Protein AF-A0A7Y2TFP7-F1 (afdb_monomer)

Solvent-accessible surface area (backbone atoms only — not comparable to full-atom values): 4482 Å² total; per-residue (Å²): 136,64,49,74,71,67,64,42,46,39,58,54,45,73,74,66,53,89,88,60,70,89,88,62,45,67,34,30,66,34,76,96,49,66,31,67,62,69,38,82,52,89,74,58,70,76,82,66,37,62,70,60,51,50,54,51,50,57,47,50,29,66,78,67,71,52,81,83,96,123

pLDDT: mean 95.29, std 3.38, range [79.0, 98.56]

Foldseek 3Di:
DQDPVNQCVQVVCLVPPPPDDVPWDWAAPPDVRPDHDIDTDDDDPVNVPPVVVVVVVVVCCVVVVDDDPD

Nearest PDB structures (foldseek):
  8xw0-assembly1_A  TM=2.877E-01  e=5.216E+00  Arabidopsis thaliana
  8kg6-assembly1_K  TM=2.148E-01  e=6.001E+00  Saccharomyces cerevisiae S288C

Mean predicted aligned error: 3.25 Å

Radius of gyration: 15.58 Å; Cα contacts (8 Å, |Δi|>4): 54; chains: 1; bounding box: 37×26×35 Å

Structure (mmCIF, N/CA/C/O backbone):
data_AF-A0A7Y2TFP7-F1
#
_entry.id   AF-A0A7Y2TFP7-F1
#
loop_
_atom_site.group_PDB
_atom_site.id
_atom_site.type_symbol
_atom_site.label_atom_id
_atom_site.label_alt_id
_atom_site.label_comp_id
_atom_site.label_asym_id
_atom_site.label_entity_id
_atom_site.label_seq_id
_atom_site.pdbx_PDB_ins_code
_atom_site.Cartn_x
_atom_site.Cartn_y
_atom_site.Cartn_z
_atom_site.occupancy
_atom_site.B_iso_or_equiv
_atom_site.auth_seq_id
_atom_site.auth_comp_id
_atom_site.auth_as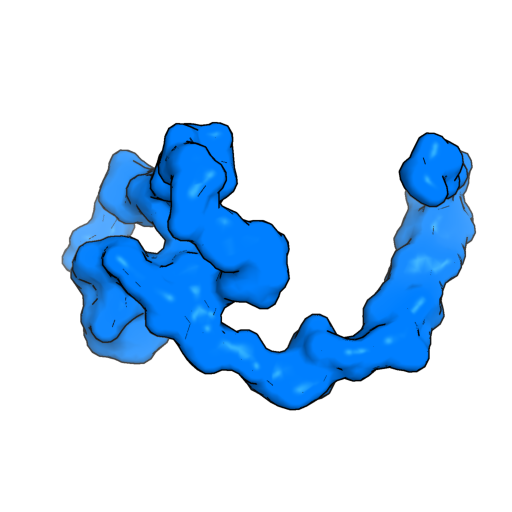ym_id
_atom_site.auth_atom_id
_atom_site.pdbx_PDB_model_num
ATOM 1 N N . VAL A 1 1 ? 13.753 10.446 -15.082 1.00 80.94 1 VAL A N 1
ATOM 2 C CA . VAL A 1 1 ? 12.427 11.070 -14.859 1.00 80.94 1 VAL A CA 1
ATOM 3 C C . VAL A 1 1 ? 11.372 9.982 -1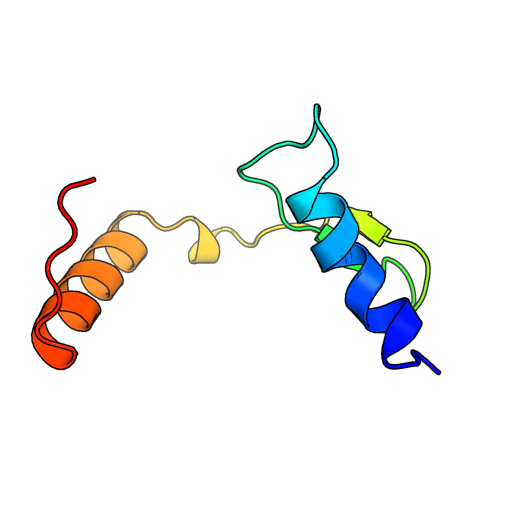4.820 1.00 80.94 1 VAL A C 1
ATOM 5 O O . VAL A 1 1 ? 11.441 9.073 -15.643 1.00 80.94 1 VAL A O 1
ATOM 8 N N . GLN A 1 2 ? 10.448 10.067 -13.865 1.00 87.75 2 GLN A N 1
ATOM 9 C CA . GLN A 1 2 ? 9.222 9.273 -13.838 1.00 87.75 2 GLN A CA 1
ATOM 10 C C . GLN A 1 2 ? 8.124 10.119 -14.492 1.00 87.75 2 GLN A C 1
ATOM 12 O O . GLN A 1 2 ? 7.806 11.185 -13.971 1.00 87.75 2 GLN A O 1
ATOM 17 N N . SER A 1 3 ? 7.616 9.720 -15.661 1.00 95.31 3 SER A N 1
ATOM 18 C CA . SER A 1 3 ? 6.467 10.405 -16.270 1.00 95.31 3 SER A CA 1
ATOM 19 C C . SER A 1 3 ? 5.187 10.055 -15.508 1.00 95.31 3 SER A C 1
ATOM 21 O O . SER A 1 3 ? 5.163 9.069 -14.774 1.00 95.31 3 SER A O 1
ATOM 23 N N . ALA A 1 4 ? 4.114 10.824 -15.707 1.00 95.69 4 ALA A N 1
ATOM 24 C CA . ALA A 1 4 ? 2.806 10.494 -15.135 1.00 95.69 4 ALA A CA 1
ATOM 25 C C . ALA A 1 4 ? 2.344 9.081 -15.541 1.00 95.69 4 ALA A C 1
ATOM 27 O O . ALA A 1 4 ? 1.937 8.301 -14.688 1.00 95.69 4 ALA A O 1
ATOM 28 N N . GLU A 1 5 ? 2.508 8.726 -16.820 1.00 96.12 5 GLU A N 1
ATOM 29 C CA . GLU A 1 5 ? 2.205 7.392 -17.355 1.00 96.12 5 GLU A CA 1
ATOM 30 C C . GLU A 1 5 ? 2.950 6.282 -16.602 1.00 96.12 5 GLU A C 1
ATOM 32 O O . GLU A 1 5 ? 2.336 5.373 -16.053 1.00 96.12 5 GLU A O 1
ATOM 37 N N . LYS A 1 6 ? 4.279 6.379 -16.501 1.00 95.06 6 LYS A N 1
ATOM 38 C CA . LYS A 1 6 ? 5.078 5.361 -15.809 1.00 95.06 6 LYS A CA 1
ATOM 39 C C . LYS A 1 6 ? 4.840 5.362 -14.292 1.00 95.06 6 LYS A C 1
ATOM 41 O O . LYS A 1 6 ? 4.955 4.321 -13.651 1.00 95.06 6 LYS A O 1
ATOM 46 N N . GLY A 1 7 ? 4.483 6.510 -13.715 1.00 94.88 7 GLY A N 1
ATOM 47 C CA . GLY A 1 7 ? 4.059 6.630 -12.319 1.00 94.88 7 GLY A CA 1
ATOM 48 C C . GLY A 1 7 ? 2.742 5.909 -12.016 1.00 94.88 7 GLY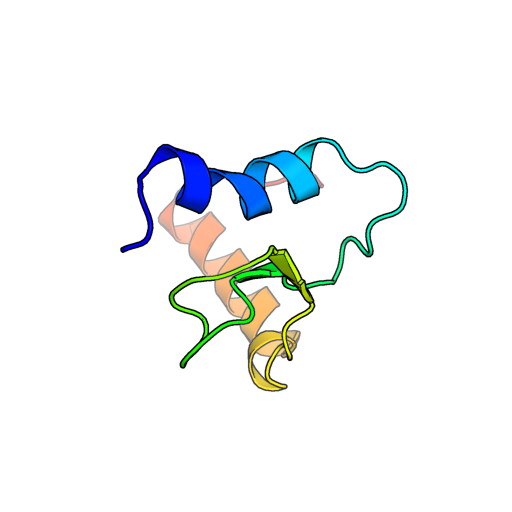 A C 1
ATOM 49 O O . GLY A 1 7 ? 2.536 5.507 -10.874 1.00 94.88 7 GLY A O 1
ATOM 50 N N . ALA A 1 8 ? 1.890 5.686 -13.021 1.00 96.88 8 ALA A N 1
ATOM 51 C CA . ALA A 1 8 ? 0.631 4.956 -12.878 1.00 96.88 8 ALA A CA 1
ATOM 52 C C . ALA A 1 8 ? 0.801 3.425 -12.904 1.00 96.88 8 ALA A C 1
ATOM 54 O O . ALA A 1 8 ? -0.107 2.703 -12.495 1.00 96.88 8 ALA A O 1
ATOM 55 N N . TYR A 1 9 ? 1.955 2.902 -13.339 1.00 96.56 9 TYR A N 1
ATOM 56 C CA . TYR A 1 9 ? 2.166 1.454 -13.480 1.00 96.56 9 TYR A CA 1
ATOM 57 C C . TYR A 1 9 ? 1.950 0.645 -12.188 1.00 96.56 9 TYR A C 1
ATOM 59 O O . TYR A 1 9 ? 1.289 -0.390 -12.278 1.00 96.56 9 TYR A O 1
ATOM 67 N N . P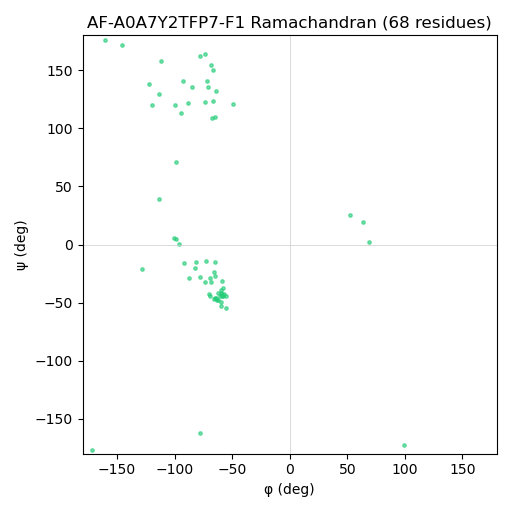RO A 1 10 ? 2.416 1.071 -10.991 1.00 96.94 10 PRO A N 1
ATOM 68 C CA . PRO A 1 10 ? 2.122 0.341 -9.757 1.00 96.94 10 PRO A CA 1
ATOM 69 C C . PRO A 1 10 ? 0.621 0.245 -9.470 1.00 96.94 10 PRO A C 1
ATOM 71 O O . PRO A 1 10 ? 0.144 -0.801 -9.049 1.00 96.94 10 PRO A O 1
ATOM 74 N N . GLN A 1 11 ? -0.135 1.315 -9.737 1.00 96.88 11 GLN A N 1
ATOM 75 C CA . GLN A 1 11 ? -1.581 1.344 -9.507 1.00 96.88 11 GLN A CA 1
ATOM 76 C C . GLN A 1 11 ? -2.316 0.421 -10.479 1.00 96.88 11 GLN A C 1
ATOM 78 O O . GLN A 1 11 ? -3.175 -0.347 -10.054 1.00 96.88 11 GLN A O 1
ATOM 83 N N . LEU A 1 12 ? -1.951 0.458 -11.766 1.00 97.00 12 LEU A N 1
ATOM 84 C CA . LEU A 1 12 ? -2.530 -0.425 -12.777 1.00 97.00 12 LEU A CA 1
ATOM 85 C C . LEU A 1 12 ? -2.260 -1.897 -12.443 1.00 97.00 12 LEU A C 1
ATOM 87 O O . LEU A 1 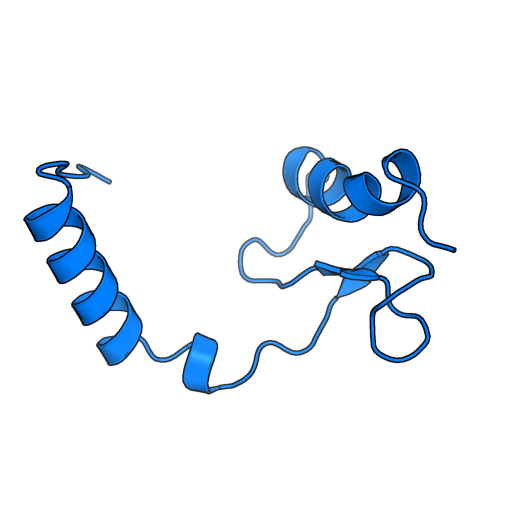12 ? -3.180 -2.708 -12.505 1.00 97.00 12 LEU A O 1
ATOM 91 N N . MET A 1 13 ? -1.030 -2.227 -12.038 1.00 96.62 13 MET A N 1
ATOM 92 C CA . MET A 1 13 ? -0.666 -3.573 -11.594 1.00 96.62 13 MET A CA 1
ATOM 93 C C . MET A 1 13 ? -1.504 -4.004 -10.381 1.00 96.62 13 MET A C 1
ATOM 95 O O . MET A 1 13 ? -2.177 -5.026 -10.459 1.00 96.62 13 MET A O 1
ATOM 99 N N . CYS A 1 14 ? -1.553 -3.209 -9.306 1.00 97.00 14 CYS A N 1
ATOM 100 C CA . CYS A 1 14 ? -2.359 -3.531 -8.120 1.00 97.00 14 CYS A CA 1
ATOM 101 C C . CYS A 1 14 ? -3.855 -3.703 -8.422 1.00 97.00 14 CYS A C 1
ATOM 103 O O . CYS A 1 14 ? -4.524 -4.478 -7.747 1.00 97.00 14 CYS A O 1
ATOM 105 N N . ALA A 1 15 ? -4.384 -2.983 -9.413 1.00 96.62 15 ALA A N 1
ATOM 106 C CA . ALA A 1 15 ? -5.795 -3.048 -9.777 1.00 96.62 15 ALA A CA 1
ATOM 107 C C . ALA A 1 15 ? -6.156 -4.235 -10.687 1.00 96.62 15 ALA A C 1
ATOM 109 O O . ALA A 1 15 ? -7.336 -4.563 -10.795 1.00 96.62 15 ALA A O 1
ATOM 110 N N . THR A 1 16 ? -5.186 -4.841 -11.382 1.00 96.50 16 THR A N 1
ATOM 111 C CA . THR A 1 16 ? -5.468 -5.797 -12.473 1.00 96.50 16 THR A CA 1
ATOM 112 C C . THR A 1 16 ? -4.746 -7.136 -12.357 1.00 96.50 16 THR A C 1
ATOM 114 O O . THR A 1 16 ? -5.205 -8.114 -12.945 1.00 96.50 16 THR A O 1
ATOM 117 N N . GLU A 1 17 ? -3.649 -7.216 -11.604 1.00 96.12 17 GLU A N 1
ATOM 118 C CA . GLU A 1 17 ? -2.886 -8.451 -11.436 1.00 96.12 17 GLU A CA 1
ATOM 119 C C . GLU A 1 17 ? -3.634 -9.427 -10.517 1.00 96.12 17 GLU A C 1
ATOM 121 O O . GLU A 1 17 ? -3.937 -9.121 -9.364 1.00 96.12 17 GLU A O 1
ATOM 126 N N . VAL A 1 18 ? -3.921 -10.627 -11.024 1.00 95.25 18 VAL A N 1
ATOM 127 C CA . VAL A 1 18 ? -4.811 -11.594 -10.354 1.00 95.25 18 VAL A CA 1
ATOM 128 C C . VAL A 1 18 ? -4.149 -12.242 -9.134 1.00 95.25 18 VAL A C 1
ATOM 130 O O . VAL A 1 18 ? -4.824 -12.562 -8.159 1.00 95.25 18 VAL A O 1
ATOM 133 N N . ASN A 1 19 ? -2.828 -12.428 -9.170 1.00 93.19 19 ASN A N 1
ATOM 134 C CA . ASN A 1 19 ? -2.081 -13.203 -8.173 1.00 93.19 19 ASN A CA 1
ATOM 135 C C . ASN A 1 19 ? -1.132 -12.331 -7.338 1.00 93.19 19 ASN A C 1
ATOM 137 O O . ASN A 1 19 ? 0.000 -12.724 -7.051 1.00 93.19 19 ASN A O 1
ATOM 141 N N . LEU A 1 20 ? -1.577 -11.129 -6.974 1.00 95.12 20 LEU A N 1
ATOM 142 C CA . LEU A 1 20 ? -0.803 -10.196 -6.160 1.00 95.12 20 LEU A CA 1
ATOM 143 C C . LEU A 1 20 ? -1.124 -10.360 -4.666 1.00 95.12 20 LEU A C 1
ATOM 145 O O . LEU A 1 20 ? -2.288 -10.526 -4.292 1.00 95.12 20 LEU A O 1
ATOM 149 N N . ASP A 1 21 ? -0.109 -10.266 -3.801 1.00 95.44 21 ASP A N 1
ATOM 150 C CA . ASP A 1 21 ? -0.322 -10.214 -2.350 1.00 95.44 21 ASP A CA 1
ATOM 151 C C . ASP A 1 21 ? -1.065 -8.920 -1.992 1.00 95.44 21 ASP A C 1
ATOM 153 O O . ASP A 1 21 ? -0.514 -7.821 -2.050 1.00 95.44 21 ASP A O 1
ATOM 157 N N . GLN A 1 22 ? -2.330 -9.067 -1.596 1.00 93.19 22 GLN A N 1
ATOM 158 C CA . GLN A 1 22 ? -3.229 -7.961 -1.253 1.00 93.19 22 GLN A CA 1
ATOM 159 C C . GLN A 1 22 ? -2.774 -7.172 -0.014 1.00 93.19 22 GLN A C 1
ATOM 161 O O . GLN A 1 22 ? -3.259 -6.070 0.230 1.00 93.19 22 GLN A O 1
ATOM 166 N N . SER A 1 23 ? -1.847 -7.717 0.777 1.00 92.94 23 SER A N 1
ATOM 167 C CA . SER A 1 23 ? -1.233 -7.038 1.922 1.00 92.94 23 SER A CA 1
ATOM 168 C C . SER A 1 23 ? 0.117 -6.383 1.594 1.00 92.94 23 SER A C 1
ATOM 170 O O . SER A 1 23 ? 0.754 -5.790 2.475 1.00 92.94 23 SER A O 1
ATOM 172 N N . GLY A 1 24 ? 0.567 -6.498 0.341 1.00 95.00 24 GLY A N 1
ATOM 173 C CA . GLY A 1 24 ? 1.842 -5.989 -0.144 1.00 95.00 24 GLY A CA 1
ATOM 174 C C . GLY A 1 24 ? 1.849 -4.482 -0.416 1.00 95.00 24 GLY A C 1
ATOM 175 O O . GLY A 1 24 ? 0.818 -3.832 -0.569 1.00 95.00 24 GLY A O 1
ATOM 176 N N . PHE A 1 25 ? 3.055 -3.918 -0.504 1.00 96.69 25 PHE A N 1
ATOM 177 C CA . PHE A 1 25 ? 3.288 -2.530 -0.903 1.00 96.69 25 PHE A CA 1
ATOM 178 C C . PHE A 1 25 ? 4.157 -2.515 -2.154 1.00 96.69 25 PHE A C 1
ATOM 180 O O . PHE A 1 25 ? 5.273 -3.028 -2.122 1.00 96.69 25 PHE A O 1
ATOM 187 N N . TYR A 1 26 ? 3.650 -1.950 -3.249 1.00 97.19 26 TYR A N 1
ATOM 188 C CA . TYR A 1 26 ? 4.280 -2.033 -4.566 1.00 97.19 26 TYR A CA 1
ATOM 189 C C . TYR A 1 26 ? 4.567 -0.648 -5.138 1.00 97.19 26 TYR A C 1
ATOM 191 O O . TYR A 1 26 ? 3.747 0.265 -5.039 1.00 97.19 26 TYR A O 1
ATOM 199 N N . GLY A 1 27 ? 5.738 -0.487 -5.749 1.00 96.94 27 GLY A N 1
ATOM 200 C CA . GLY A 1 27 ? 6.196 0.794 -6.277 1.00 96.94 27 GLY A CA 1
ATOM 201 C C . GLY A 1 27 ? 7.482 0.676 -7.099 1.00 96.94 27 GLY A C 1
ATOM 202 O O . GLY A 1 27 ? 7.961 -0.432 -7.345 1.00 96.94 27 GLY A O 1
ATOM 203 N N . PRO A 1 28 ? 8.030 1.802 -7.587 1.00 96.62 28 PRO A N 1
ATOM 204 C CA . PRO A 1 28 ? 9.276 1.809 -8.348 1.00 96.62 28 PRO A CA 1
ATOM 205 C C . PRO A 1 28 ? 10.461 1.334 -7.496 1.00 96.62 28 PRO A C 1
ATOM 207 O O . PRO A 1 28 ? 10.685 1.843 -6.406 1.00 96.62 28 PRO A O 1
ATOM 210 N N . THR A 1 29 ? 11.277 0.415 -8.009 1.00 96.44 29 THR A N 1
ATOM 211 C CA . THR A 1 29 ? 12.381 -0.230 -7.257 1.00 96.44 29 THR A CA 1
ATOM 212 C C . THR A 1 29 ? 13.771 0.358 -7.519 1.00 96.44 29 THR A C 1
ATOM 214 O O . THR A 1 29 ? 14.778 -0.156 -7.035 1.00 96.44 29 THR A O 1
ATOM 217 N N . GLY A 1 30 ? 13.863 1.435 -8.301 1.00 93.56 30 GLY A N 1
ATOM 218 C CA . GLY A 1 30 ? 15.118 2.133 -8.571 1.00 93.56 30 GLY A CA 1
ATOM 219 C C . GLY A 1 30 ? 15.557 3.045 -7.423 1.00 93.56 30 GLY A C 1
ATOM 220 O O . GLY A 1 30 ? 15.101 2.939 -6.287 1.00 93.56 30 GLY A O 1
ATOM 221 N N . ARG A 1 31 ? 16.470 3.977 -7.727 1.00 93.94 31 ARG A N 1
ATOM 222 C CA . ARG A 1 31 ? 17.108 4.854 -6.730 1.00 93.94 31 ARG A CA 1
ATOM 223 C C . ARG A 1 31 ? 16.078 5.509 -5.802 1.00 93.94 31 ARG A C 1
ATOM 225 O O . ARG A 1 31 ? 15.212 6.246 -6.270 1.00 93.94 31 ARG A O 1
ATOM 232 N N . SER A 1 32 ? 16.214 5.249 -4.500 1.00 93.44 32 SER A N 1
ATOM 233 C CA . SER A 1 32 ? 15.345 5.778 -3.436 1.00 93.44 32 SER A CA 1
ATOM 234 C C . SER A 1 32 ? 13.843 5.543 -3.660 1.00 93.44 32 SER A C 1
ATOM 236 O O . SER A 1 32 ? 13.024 6.311 -3.165 1.00 93.44 32 SER A O 1
ATOM 238 N N . ASN A 1 33 ? 13.476 4.507 -4.417 1.00 94.38 33 ASN A N 1
ATOM 239 C CA . ASN A 1 33 ? 12.106 4.192 -4.830 1.00 94.38 33 ASN A CA 1
ATOM 240 C C . ASN A 1 33 ? 11.429 5.253 -5.729 1.00 94.38 33 ASN A C 1
ATOM 242 O O . ASN A 1 33 ? 10.206 5.306 -5.831 1.00 94.38 33 ASN A O 1
ATOM 246 N N . TRP A 1 34 ? 12.195 6.136 -6.384 1.00 92.94 34 TRP A N 1
ATOM 247 C CA . TRP A 1 34 ? 11.631 7.240 -7.185 1.00 92.94 34 TRP A CA 1
ATOM 248 C C . TRP A 1 34 ? 11.323 6.880 -8.642 1.00 92.94 34 TRP A C 1
ATOM 250 O O . TRP A 1 34 ? 10.469 7.493 -9.280 1.00 92.94 34 TRP A O 1
ATOM 260 N N . VAL A 1 35 ? 12.0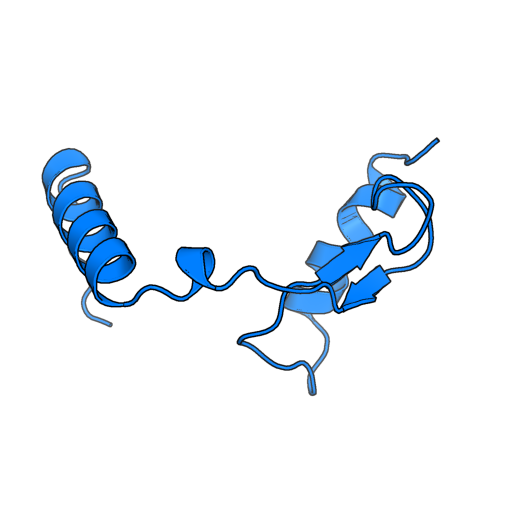63 5.932 -9.210 1.00 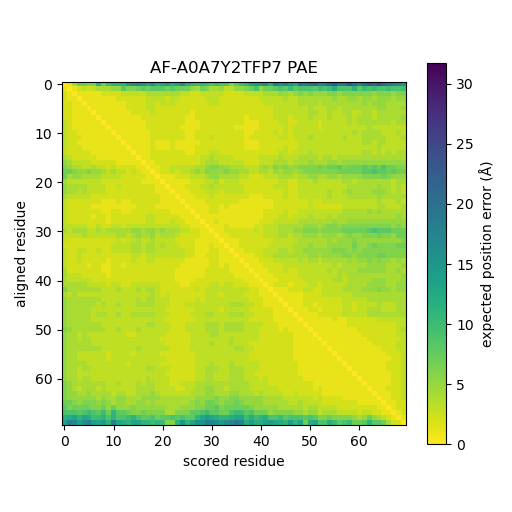95.12 35 VAL A N 1
ATOM 261 C CA . VAL A 1 35 ? 12.031 5.583 -10.639 1.00 95.12 35 VAL A CA 1
ATOM 262 C C . VAL A 1 35 ? 12.255 4.085 -10.814 1.00 95.12 35 VAL A C 1
ATOM 264 O O . VAL A 1 35 ? 12.650 3.412 -9.870 1.00 95.12 35 VAL A O 1
ATOM 267 N N . GLY A 1 36 ? 12.081 3.571 -12.031 1.00 94.19 36 GLY A N 1
ATOM 268 C CA . GLY A 1 36 ? 12.395 2.180 -12.366 1.00 94.19 36 GLY A CA 1
ATOM 269 C C . GLY A 1 36 ? 11.167 1.263 -12.385 1.00 94.19 36 GLY A C 1
ATOM 270 O O . GLY A 1 36 ? 10.040 1.759 -12.324 1.00 94.19 36 GLY A O 1
ATOM 271 N N . PRO A 1 37 ? 11.381 -0.055 -12.537 1.00 95.44 37 PRO A N 1
ATOM 272 C CA . PRO A 1 37 ? 10.302 -1.031 -12.649 1.00 95.44 37 PRO A CA 1
ATOM 273 C C . PRO A 1 37 ? 9.532 -1.184 -11.335 1.00 95.44 37 PRO A C 1
ATOM 275 O O . PRO A 1 37 ? 10.078 -0.951 -10.253 1.00 95.44 37 PRO A O 1
ATOM 278 N N . VAL A 1 38 ? 8.269 -1.598 -11.446 1.00 96.62 38 VAL A N 1
ATOM 279 C CA . VAL A 1 38 ? 7.400 -1.878 -10.298 1.00 96.62 38 VAL A CA 1
ATOM 280 C C . VAL A 1 38 ? 7.857 -3.158 -9.603 1.00 96.62 38 VAL A C 1
ATOM 282 O O . VAL A 1 38 ? 8.130 -4.158 -10.263 1.00 96.62 38 VAL A O 1
ATOM 285 N N . GLY A 1 39 ? 7.915 -3.141 -8.276 1.00 96.25 39 GLY A N 1
ATOM 286 C CA . GLY A 1 39 ? 8.181 -4.318 -7.458 1.00 96.25 39 GLY A CA 1
ATOM 287 C C . GLY A 1 39 ? 7.737 -4.121 -6.014 1.00 96.25 39 GLY A C 1
ATOM 288 O O . GLY A 1 39 ? 7.262 -3.049 -5.636 1.00 96.25 39 GLY A O 1
ATOM 289 N N . ALA A 1 40 ? 7.862 -5.180 -5.217 1.00 96.44 40 ALA A N 1
ATOM 290 C CA . ALA A 1 40 ? 7.496 -5.154 -3.807 1.00 96.44 40 ALA A CA 1
ATOM 291 C C . ALA A 1 40 ? 8.490 -4.320 -2.984 1.00 96.44 40 ALA A C 1
ATOM 293 O O . ALA A 1 40 ? 9.707 -4.396 -3.169 1.00 96.44 40 ALA A O 1
ATOM 294 N N . HIS A 1 41 ? 7.962 -3.570 -2.026 1.00 96.69 41 HIS A N 1
ATOM 295 C CA . HIS A 1 41 ? 8.705 -2.804 -1.041 1.00 96.69 41 HIS A CA 1
ATOM 296 C C . HIS A 1 41 ? 8.530 -3.385 0.356 1.00 96.69 41 HIS A C 1
ATOM 298 O O . HIS A 1 41 ? 7.544 -4.045 0.689 1.00 96.69 41 HIS A O 1
ATOM 304 N N . LYS A 1 42 ? 9.493 -3.060 1.218 1.00 94.25 42 LYS A N 1
ATOM 305 C CA . LYS A 1 42 ? 9.358 -3.274 2.651 1.00 94.25 42 LYS A CA 1
ATOM 306 C C . LYS A 1 42 ? 8.267 -2.350 3.191 1.00 94.25 42 LYS A C 1
ATOM 308 O O . LYS A 1 42 ? 8.369 -1.131 3.072 1.00 94.25 42 LYS A O 1
ATOM 313 N N . LEU A 1 43 ? 7.262 -2.936 3.830 1.00 94.25 43 LEU A N 1
ATOM 314 C CA . LEU A 1 43 ? 6.335 -2.195 4.673 1.00 94.25 43 LEU A CA 1
ATOM 315 C C . LEU A 1 43 ? 6.916 -2.146 6.093 1.00 94.25 43 LEU A C 1
ATOM 317 O O . LEU A 1 43 ? 7.196 -3.190 6.688 1.00 94.25 43 LEU A O 1
ATOM 321 N N . GLU A 1 44 ? 7.138 -0.946 6.620 1.00 95.12 44 GLU A N 1
ATOM 322 C CA . GLU A 1 44 ? 7.708 -0.775 7.957 1.00 95.12 44 GLU A CA 1
ATOM 323 C C . GLU A 1 44 ? 6.756 -1.275 9.052 1.00 95.12 44 GLU A C 1
ATOM 325 O O . GLU A 1 44 ? 5.535 -1.234 8.905 1.00 95.12 44 GLU A O 1
ATOM 330 N N . ALA A 1 45 ? 7.308 -1.740 10.177 1.00 95.69 45 ALA A N 1
ATOM 331 C CA . ALA A 1 45 ? 6.522 -2.389 11.232 1.00 95.69 45 ALA A CA 1
ATOM 332 C C . ALA A 1 45 ? 5.403 -1.491 11.790 1.00 95.69 45 ALA A C 1
ATOM 334 O O . ALA A 1 45 ? 4.299 -1.966 12.037 1.00 95.69 45 ALA A O 1
ATOM 335 N N . HIS A 1 46 ? 5.660 -0.184 11.915 1.00 95.19 46 HIS A N 1
ATOM 336 C CA . HIS A 1 46 ? 4.667 0.780 12.394 1.00 95.19 46 HIS A CA 1
ATOM 337 C C . HIS A 1 46 ? 3.471 0.933 11.441 1.00 95.19 46 HIS A C 1
ATOM 339 O O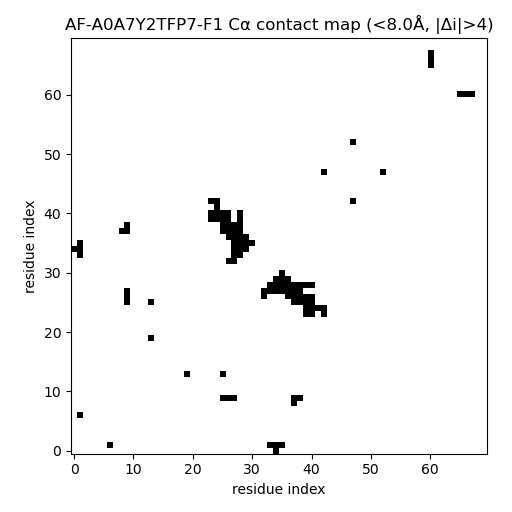 . HIS A 1 46 ? 2.370 1.223 11.894 1.00 95.19 46 HIS A O 1
ATOM 345 N N . ALA A 1 47 ? 3.647 0.692 10.136 1.00 94.69 47 ALA A N 1
ATOM 346 C CA . ALA A 1 47 ? 2.547 0.706 9.173 1.00 94.69 47 ALA A CA 1
ATOM 347 C C . ALA A 1 47 ? 1.632 -0.528 9.308 1.00 94.69 47 ALA A C 1
ATOM 349 O O . ALA A 1 47 ? 0.524 -0.525 8.779 1.00 94.69 47 ALA A O 1
ATOM 350 N N . LYS A 1 48 ? 2.074 -1.571 10.031 1.00 94.19 48 LYS A N 1
ATOM 351 C CA . LYS A 1 48 ? 1.281 -2.768 10.368 1.00 94.19 48 LYS A CA 1
ATOM 352 C C . LYS A 1 48 ? 0.721 -2.744 11.790 1.00 94.19 48 LYS A C 1
ATOM 354 O O . LYS A 1 48 ? 0.149 -3.743 12.228 1.00 94.19 48 LYS A O 1
ATOM 3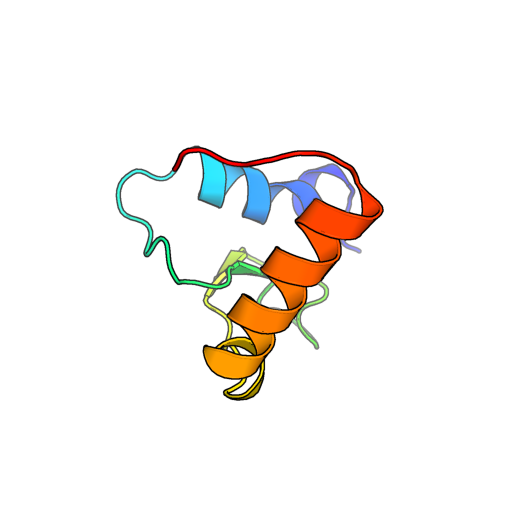59 N N . ASP A 1 49 ? 0.891 -1.650 12.532 1.00 97.62 49 ASP A N 1
ATOM 360 C CA . ASP A 1 49 ? 0.384 -1.564 13.898 1.00 97.62 49 ASP A CA 1
ATOM 361 C C . ASP A 1 49 ? -1.154 -1.549 13.899 1.00 97.62 49 ASP A C 1
ATOM 363 O O . ASP A 1 49 ? -1.805 -0.577 13.508 1.00 97.62 49 ASP A O 1
ATOM 367 N N . LYS A 1 50 ? -1.744 -2.656 14.361 1.00 96.81 50 LYS A N 1
ATOM 368 C CA . LYS A 1 50 ? -3.197 -2.855 14.374 1.00 96.81 50 LYS A CA 1
ATOM 369 C C . LYS A 1 50 ? -3.916 -1.929 15.356 1.00 96.81 50 LYS A C 1
ATOM 371 O O . LYS A 1 50 ? -5.058 -1.551 15.096 1.00 96.81 50 LYS A O 1
ATOM 376 N N . ALA A 1 51 ? -3.281 -1.566 16.471 1.00 98.06 51 ALA A N 1
ATOM 377 C CA . ALA A 1 51 ? -3.877 -0.657 17.444 1.00 98.06 51 ALA A CA 1
ATOM 378 C C . ALA A 1 51 ? -3.954 0.764 16.869 1.00 98.06 51 ALA A C 1
ATOM 380 O O . ALA A 1 51 ? -4.997 1.415 16.972 1.00 98.06 51 ALA A O 1
ATOM 381 N N . VAL A 1 52 ? -2.892 1.211 16.194 1.00 98.12 52 VAL A N 1
ATOM 382 C CA . VAL A 1 52 ? -2.861 2.502 15.492 1.00 98.12 52 VAL A CA 1
ATOM 383 C C . VAL A 1 52 ? -3.853 2.518 14.331 1.00 98.12 52 VAL A C 1
ATOM 385 O O . VAL A 1 52 ? -4.632 3.464 14.225 1.00 98.12 52 VAL A O 1
ATOM 388 N N . ALA A 1 53 ? -3.888 1.467 13.506 1.00 96.75 53 ALA A N 1
ATOM 389 C CA . ALA A 1 53 ? -4.817 1.368 12.379 1.00 96.75 53 ALA A CA 1
ATOM 390 C C . ALA A 1 53 ? -6.286 1.439 12.829 1.00 96.75 53 ALA A C 1
ATOM 392 O O . ALA A 1 53 ? -7.071 2.187 12.249 1.00 96.75 53 ALA A O 1
ATOM 393 N N . LYS A 1 54 ? -6.648 0.727 13.906 1.00 97.00 54 LYS A N 1
ATOM 394 C CA . LYS A 1 54 ? -8.003 0.768 14.474 1.00 97.00 54 LYS A CA 1
ATOM 395 C C . LYS A 1 54 ? -8.371 2.169 14.965 1.00 97.00 54 LYS A C 1
ATOM 397 O O . LYS A 1 54 ? -9.432 2.676 14.615 1.00 97.00 54 LYS A O 1
ATOM 402 N N . LYS A 1 55 ? -7.477 2.813 15.724 1.00 98.19 55 LYS A N 1
ATOM 403 C CA . LYS A 1 55 ? -7.693 4.181 16.214 1.00 98.19 55 LYS A CA 1
ATOM 404 C C . LYS A 1 55 ? -7.867 5.173 15.062 1.00 98.19 55 LYS A C 1
ATOM 406 O O . LYS A 1 55 ? -8.720 6.054 15.141 1.00 98.19 55 LYS A O 1
ATOM 411 N N . LEU A 1 56 ? -7.058 5.040 14.009 1.00 97.62 56 LEU A N 1
ATOM 412 C CA . LEU A 1 56 ? -7.156 5.888 12.825 1.00 97.62 56 LEU A CA 1
ATOM 413 C C . LEU A 1 56 ? -8.498 5.688 12.115 1.00 97.62 56 LEU A C 1
ATOM 415 O O . LEU A 1 56 ? -9.152 6.676 11.811 1.00 97.62 56 LEU A O 1
ATOM 419 N N . TRP A 1 57 ? -8.935 4.442 11.919 1.00 96.94 57 TRP A N 1
ATOM 420 C CA . TRP A 1 57 ? -10.222 4.143 11.287 1.00 96.94 57 TRP A CA 1
ATOM 421 C C . TRP A 1 57 ? -11.403 4.738 12.060 1.00 96.94 57 TRP A C 1
ATOM 423 O O . TRP A 1 57 ? -12.226 5.446 11.484 1.00 96.94 57 TRP A O 1
ATOM 433 N N . GLU A 1 58 ? -11.456 4.517 13.377 1.00 97.12 58 GLU A N 1
ATOM 434 C CA . GLU A 1 58 ? -12.511 5.054 14.249 1.00 97.12 58 GLU A CA 1
ATOM 435 C C . GLU A 1 58 ? -12.568 6.587 14.201 1.00 97.12 58 GLU A C 1
ATOM 437 O O . GLU A 1 58 ? -13.653 7.172 14.122 1.00 97.12 58 GLU A O 1
ATOM 442 N N . LEU A 1 59 ? -11.403 7.243 14.212 1.00 98.31 59 LEU A N 1
ATOM 443 C CA . LEU A 1 59 ? -11.314 8.692 14.061 1.00 98.31 59 LEU A CA 1
ATOM 444 C C . LEU A 1 59 ? -11.782 9.133 12.670 1.00 98.31 59 LEU A C 1
ATOM 446 O O . LEU A 1 59 ? -12.586 10.051 12.574 1.00 98.31 59 LEU A O 1
ATOM 450 N N . SER A 1 60 ? -11.333 8.478 11.598 1.00 98.19 60 SER A N 1
ATOM 451 C CA . SER A 1 60 ? -11.746 8.802 10.229 1.00 98.19 60 SER A CA 1
ATOM 452 C C . SER A 1 60 ? -13.258 8.698 10.047 1.00 98.19 60 SER A C 1
ATOM 454 O O . SER A 1 60 ? -13.857 9.612 9.487 1.00 98.19 60 SER A O 1
ATOM 456 N N . GLU A 1 61 ? -13.905 7.652 10.561 1.00 97.81 61 GLU A N 1
ATOM 457 C CA . GLU A 1 61 ? -15.368 7.543 10.529 1.00 97.81 61 GLU A CA 1
ATOM 458 C C . GLU A 1 61 ? -16.057 8.667 11.310 1.00 97.81 61 GLU A C 1
ATOM 460 O O . GLU A 1 61 ? -17.061 9.216 10.860 1.00 97.81 61 GLU A O 1
ATOM 465 N N . LYS A 1 62 ? -15.525 9.024 12.485 1.00 98.06 62 LYS A N 1
ATOM 466 C CA . LYS A 1 62 ? -16.061 10.116 13.306 1.00 98.06 62 LYS A CA 1
ATOM 467 C C . LYS A 1 62 ? -15.969 11.463 12.588 1.00 98.06 62 LYS A C 1
ATOM 469 O O . LYS A 1 62 ? -16.948 12.200 12.574 1.00 98.06 62 LYS A O 1
ATOM 474 N N . GLU A 1 63 ? -14.812 11.779 12.014 1.00 98.56 63 GLU A N 1
ATOM 475 C CA . GLU A 1 63 ? -14.548 13.086 11.399 1.00 98.56 63 GLU A CA 1
ATOM 476 C C . GLU A 1 63 ? -15.187 13.224 10.010 1.00 98.56 63 GLU A C 1
ATOM 478 O O . GLU A 1 63 ? -15.536 14.327 9.599 1.00 98.56 63 GLU A O 1
ATOM 483 N N . THR A 1 64 ? -15.378 12.118 9.284 1.00 98.00 64 THR A N 1
ATOM 484 C CA . THR A 1 64 ? -16.049 12.129 7.970 1.00 98.00 64 THR A CA 1
ATOM 485 C C . THR A 1 64 ? -17.556 11.887 8.052 1.00 98.00 64 THR A C 1
ATOM 487 O O . THR A 1 64 ? -18.261 12.130 7.075 1.00 98.00 64 THR A O 1
ATOM 490 N N . GLY A 1 65 ? -18.066 11.382 9.180 1.00 98.00 65 GLY A N 1
ATOM 491 C CA . GLY A 1 65 ? -19.461 10.953 9.331 1.00 98.00 65 GLY A CA 1
ATOM 492 C C . GLY A 1 65 ? -19.824 9.692 8.534 1.00 98.00 65 GLY A C 1
ATOM 493 O O . GLY A 1 65 ? -20.980 9.272 8.555 1.00 98.00 65 GLY A O 1
ATOM 494 N N . VAL A 1 66 ? -18.864 9.077 7.836 1.00 97.62 66 VAL A N 1
ATOM 495 C CA . VAL A 1 66 ? -19.062 7.842 7.069 1.00 97.62 66 VAL A CA 1
ATOM 496 C C . VAL A 1 66 ? -18.917 6.641 7.996 1.00 97.62 66 VAL A C 1
ATOM 498 O O . VAL A 1 66 ? -17.980 6.569 8.790 1.00 97.62 66 VAL A O 1
ATOM 501 N N . LYS A 1 67 ? -19.829 5.674 7.872 1.00 95.50 67 LYS A N 1
ATOM 502 C CA . LYS A 1 67 ? -19.734 4.364 8.521 1.00 95.50 67 LYS A CA 1
ATOM 503 C C . LYS A 1 67 ? -19.561 3.280 7.477 1.00 95.50 67 LYS A C 1
ATOM 505 O O . LYS A 1 67 ? -20.336 3.216 6.523 1.00 95.50 67 LYS A O 1
ATOM 510 N N . TRP A 1 68 ? -18.566 2.428 7.675 1.00 89.81 68 TRP A N 1
ATOM 511 C CA . TRP A 1 68 ? -18.299 1.314 6.778 1.00 89.81 68 TRP A CA 1
ATOM 512 C C . TRP A 1 68 ? -18.868 0.027 7.372 1.00 89.81 68 TRP A C 1
ATOM 514 O O . TRP A 1 68 ? -18.485 -0.386 8.461 1.00 89.81 68 TRP A O 1
ATOM 524 N N . ASN A 1 69 ? -19.792 -0.605 6.650 1.00 87.75 69 ASN A N 1
ATOM 525 C CA . ASN A 1 69 ? -20.323 -1.926 6.987 1.00 87.75 69 ASN A CA 1
ATOM 526 C C . ASN A 1 69 ? -19.606 -2.984 6.138 1.00 87.75 69 ASN A C 1
ATOM 528 O O . ASN A 1 69 ? -20.166 -3.484 5.160 1.00 87.75 69 ASN A O 1
ATOM 532 N N . ILE A 1 70 ? -18.335 -3.205 6.469 1.00 79.00 70 ILE A N 1
ATOM 533 C CA . ILE A 1 70 ? -17.406 -4.143 5.821 1.00 79.00 70 ILE A CA 1
ATOM 534 C C . ILE A 1 70 ? -17.230 -5.399 6.662 1.00 79.00 70 ILE A C 1
ATOM 536 O O . ILE A 1 70 ? -17.184 -5.272 7.906 1.00 79.00 70 ILE A O 1
#

Sequence (70 aa):
VQSAEKGAYPQLMCATEVNLDQSGFYGPTGRSNWVGPVGAHKLEAHAKDKAVAKKLWELSEKETGVKWNI

Secondary structure (DSSP, 8-state):
---HHHHTHHHHHHHH-TT--TT-EEEE-SGGGSSSSEEEEPPPGGGG-HHHHHHHHHHHHHHH------